Protein AF-A0A914SBD4-F1 (afdb_m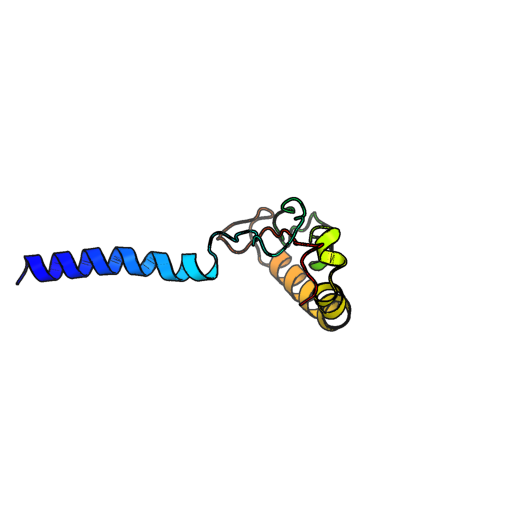onomer_lite)

Foldseek 3Di:
DVVVVVVVVVVVVVVPVVPVCVVLDDDDDDPQFPDKDPWFDWQALQPPDPDQRLRSADPVSCPDPVNVVCCVPPSVVRRVVSVVCNVPDPDSDDDDSPIDIDMDGHDGDDD

Sequence (111 aa):
MRLLGFLVVLIAIEYSEAQLAAVYSNVSRTADCSTWSNWGSCIWPNPKDKRTYLKQLPPVCQEHWFYKFIEKRYETALNSFFNYMSSVMKSDKPCGMCSYKQSCGFGGPRK

pLDDT: mean 82.5, std 14.62, range [46.38, 97.38]

Structure (mmCIF, N/CA/C/O backbone):
data_AF-A0A914SBD4-F1
#
_entry.id   AF-A0A914SBD4-F1
#
loop_
_atom_site.group_PDB
_atom_site.id
_atom_site.type_symbol
_atom_site.label_atom_id
_atom_site.label_alt_id
_atom_site.label_comp_id
_atom_site.label_asym_id
_atom_site.label_entity_id
_atom_site.label_seq_id
_atom_site.pdbx_PDB_ins_code
_atom_site.Cartn_x
_atom_site.Cartn_y
_atom_site.Cartn_z
_atom_site.occupancy
_atom_site.B_iso_or_equiv
_atom_site.auth_seq_id
_atom_site.auth_comp_id
_atom_site.auth_asym_id
_atom_site.auth_atom_id
_atom_site.pdbx_PDB_model_num
ATOM 1 N N . MET A 1 1 ? -22.204 -48.023 -7.907 1.00 55.66 1 MET A N 1
ATOM 2 C CA . MET A 1 1 ? -22.769 -46.691 -7.572 1.00 55.66 1 MET A CA 1
ATOM 3 C C . MET A 1 1 ? -22.162 -46.049 -6.321 1.00 55.66 1 MET A C 1
ATOM 5 O O . MET A 1 1 ? -21.886 -44.862 -6.379 1.00 55.66 1 MET A O 1
ATOM 9 N N . ARG A 1 2 ? -21.885 -46.781 -5.223 1.00 58.16 2 ARG A N 1
ATOM 10 C CA . ARG A 1 2 ? -21.292 -46.192 -3.996 1.00 58.16 2 ARG A CA 1
ATOM 11 C C . ARG A 1 2 ? -19.872 -45.614 -4.165 1.00 58.16 2 ARG A C 1
ATOM 13 O O . ARG A 1 2 ? -19.612 -44.539 -3.646 1.00 58.16 2 ARG A O 1
ATOM 20 N N . LEU A 1 3 ? -18.991 -46.267 -4.935 1.00 60.84 3 LEU A N 1
ATOM 21 C CA . LEU A 1 3 ? -17.642 -45.740 -5.222 1.00 60.84 3 LEU A CA 1
ATOM 22 C C . LEU A 1 3 ? -17.657 -44.467 -6.082 1.00 60.84 3 LEU A C 1
ATOM 24 O O . LEU A 1 3 ? -16.848 -43.574 -5.865 1.00 60.84 3 LEU A O 1
ATOM 28 N N . LEU A 1 4 ? -18.591 -44.376 -7.035 1.00 65.62 4 LEU A N 1
ATOM 29 C CA . LEU A 1 4 ? -18.697 -43.225 -7.933 1.00 65.62 4 LEU A CA 1
ATOM 30 C C . LEU A 1 4 ? -19.118 -41.966 -7.161 1.00 65.62 4 LEU A C 1
ATOM 32 O O . LEU A 1 4 ? -18.563 -40.898 -7.378 1.00 65.62 4 LEU A O 1
ATOM 36 N N . GLY A 1 5 ? -20.044 -42.113 -6.205 1.00 70.94 5 GLY A N 1
ATOM 37 C CA . GLY A 1 5 ? -20.442 -41.021 -5.315 1.00 70.94 5 GLY A CA 1
ATOM 38 C C . GLY A 1 5 ? -19.295 -40.529 -4.428 1.00 70.94 5 GLY A C 1
ATOM 39 O O . GLY A 1 5 ? -19.133 -39.327 -4.262 1.00 70.94 5 GLY A O 1
ATOM 40 N N . PHE A 1 6 ? -18.454 -41.437 -3.922 1.00 73.81 6 PHE A N 1
ATOM 41 C CA . PHE A 1 6 ? -17.285 -41.075 -3.109 1.00 73.81 6 PHE A CA 1
ATOM 42 C C . PHE A 1 6 ? -16.222 -40.307 -3.911 1.00 73.81 6 PHE A C 1
ATOM 44 O O . PHE A 1 6 ? -15.672 -39.325 -3.422 1.00 73.81 6 PHE A O 1
ATOM 51 N N . LEU A 1 7 ? -15.976 -40.711 -5.162 1.00 72.94 7 LEU A N 1
ATOM 52 C CA . LEU A 1 7 ? -15.058 -40.021 -6.077 1.00 72.94 7 LEU A CA 1
ATOM 53 C C . LEU A 1 7 ? -15.541 -38.609 -6.433 1.00 72.94 7 LEU A C 1
ATOM 55 O O . LEU A 1 7 ? -14.746 -37.676 -6.432 1.00 72.94 7 LEU A O 1
ATOM 59 N N . VAL A 1 8 ? -16.843 -38.433 -6.674 1.00 74.88 8 VAL A N 1
ATOM 60 C CA . VAL A 1 8 ? -17.429 -37.111 -6.955 1.00 74.88 8 VAL A CA 1
ATOM 61 C C . VAL A 1 8 ? -17.314 -36.178 -5.746 1.00 74.88 8 VAL A C 1
ATOM 63 O O . VAL A 1 8 ? -17.012 -35.001 -5.917 1.00 74.88 8 VAL A O 1
ATOM 66 N N . VAL A 1 9 ? -17.495 -36.695 -4.525 1.00 74.12 9 VAL A N 1
ATOM 67 C CA . VAL A 1 9 ? -17.337 -35.900 -3.295 1.00 74.12 9 VAL A CA 1
ATOM 68 C C . VAL A 1 9 ? -15.883 -35.468 -3.091 1.00 74.12 9 VAL A C 1
ATOM 70 O O . VAL A 1 9 ? -15.647 -34.307 -2.777 1.00 74.12 9 VAL A O 1
ATOM 73 N N . LEU A 1 10 ? -14.905 -36.348 -3.326 1.00 69.62 10 LEU A N 1
ATOM 74 C CA . LEU A 1 10 ? -13.482 -35.997 -3.207 1.00 69.62 10 LEU A CA 1
ATOM 75 C C . LEU A 1 10 ? -13.058 -34.924 -4.222 1.00 69.62 10 LEU A C 1
ATOM 77 O O . LEU A 1 10 ? -12.386 -33.968 -3.845 1.00 69.62 10 LEU A O 1
ATOM 81 N N . ILE A 1 11 ? -13.521 -35.025 -5.472 1.00 67.69 11 ILE A N 1
ATOM 82 C CA . ILE A 1 11 ? -13.259 -34.009 -6.506 1.00 67.69 11 ILE A CA 1
ATOM 83 C C . ILE A 1 11 ? -13.925 -32.672 -6.139 1.00 67.69 11 ILE A C 1
ATOM 85 O O . ILE A 1 11 ? -13.335 -31.614 -6.335 1.00 67.69 11 ILE A O 1
ATOM 89 N N . ALA A 1 12 ? -15.133 -32.688 -5.568 1.00 63.91 12 ALA A N 1
ATOM 90 C CA . ALA A 1 12 ? -15.813 -31.461 -5.153 1.00 63.91 12 ALA A CA 1
ATOM 91 C C . ALA A 1 12 ? -15.086 -30.724 -4.009 1.00 63.91 12 ALA A C 1
ATOM 93 O O . ALA A 1 12 ? -15.091 -29.493 -3.989 1.00 63.91 12 ALA A O 1
ATOM 94 N N . ILE A 1 13 ? -14.436 -31.454 -3.094 1.00 62.84 13 ILE A N 1
ATOM 95 C CA . ILE A 1 13 ? -13.684 -30.873 -1.967 1.00 62.84 13 ILE A CA 1
ATOM 96 C C . ILE A 1 13 ? -12.403 -30.167 -2.450 1.00 62.84 13 ILE A C 1
ATOM 98 O O . ILE A 1 13 ? -12.040 -29.125 -1.908 1.00 62.84 13 ILE A O 1
ATOM 102 N N . GLU A 1 14 ? -11.743 -30.664 -3.503 1.00 58.66 14 GLU A N 1
ATOM 103 C CA . GLU A 1 14 ? -10.588 -29.970 -4.104 1.00 58.66 14 GLU A CA 1
ATOM 104 C C . GLU A 1 14 ? -10.985 -28.669 -4.828 1.00 58.66 14 GLU A C 1
ATOM 106 O O . GLU A 1 14 ? -10.207 -27.715 -4.871 1.00 58.66 14 GLU A O 1
ATOM 111 N N . TYR A 1 15 ? -12.207 -28.590 -5.362 1.00 56.56 15 TYR A N 1
ATOM 112 C CA . TYR A 1 15 ? -12.680 -27.414 -6.100 1.00 56.56 15 TYR A CA 1
ATOM 113 C C . TYR A 1 15 ? -13.232 -26.289 -5.207 1.00 56.56 15 TYR A C 1
ATOM 115 O O . TYR A 1 15 ? -13.234 -25.132 -5.637 1.00 56.56 15 TYR A O 1
ATOM 123 N N . SER A 1 16 ? -13.679 -26.577 -3.978 1.00 54.53 16 SER A N 1
ATOM 124 C CA . SER A 1 16 ? -14.282 -25.560 -3.099 1.00 54.53 16 SER A CA 1
ATOM 125 C C . SER A 1 16 ? -13.262 -24.608 -2.464 1.00 54.53 16 SER A C 1
ATOM 127 O O . SER A 1 16 ? -13.546 -23.421 -2.316 1.00 54.53 16 SER A O 1
ATOM 129 N N . GLU A 1 17 ? -12.055 -25.086 -2.157 1.00 50.69 17 GLU A N 1
ATOM 130 C CA . GLU A 1 17 ? -10.978 -24.265 -1.571 1.00 50.69 17 GLU A CA 1
ATOM 131 C C . GLU A 1 17 ? -10.276 -23.377 -2.619 1.00 50.69 17 GLU A C 1
ATOM 133 O O . GLU A 1 17 ? -9.696 -22.335 -2.303 1.00 50.69 17 GLU A O 1
ATOM 138 N N . ALA A 1 18 ? -10.365 -23.746 -3.901 1.00 51.31 18 ALA A N 1
ATOM 139 C CA . ALA A 1 18 ? -9.680 -23.050 -4.985 1.00 51.31 18 ALA A CA 1
ATOM 140 C C . ALA A 1 18 ? -10.331 -21.707 -5.363 1.00 51.31 18 ALA A C 1
ATOM 142 O O . ALA A 1 18 ? -9.635 -20.809 -5.834 1.00 51.31 18 ALA A O 1
ATOM 143 N N . GLN A 1 19 ? -11.642 -21.527 -5.162 1.00 48.47 19 GLN A N 1
ATOM 144 C CA . GLN A 1 19 ? -12.327 -20.314 -5.635 1.00 48.47 19 GLN A CA 1
ATOM 145 C C . GLN A 1 19 ? -12.064 -19.084 -4.757 1.00 48.47 19 GLN A C 1
ATOM 147 O O . GLN A 1 19 ? -11.863 -17.992 -5.289 1.00 48.47 19 GLN A O 1
ATOM 152 N N . LEU A 1 20 ? -11.980 -19.248 -3.432 1.00 46.38 20 LEU A N 1
ATOM 153 C CA . LEU A 1 20 ? -11.569 -18.160 -2.534 1.00 46.38 20 LEU A CA 1
ATOM 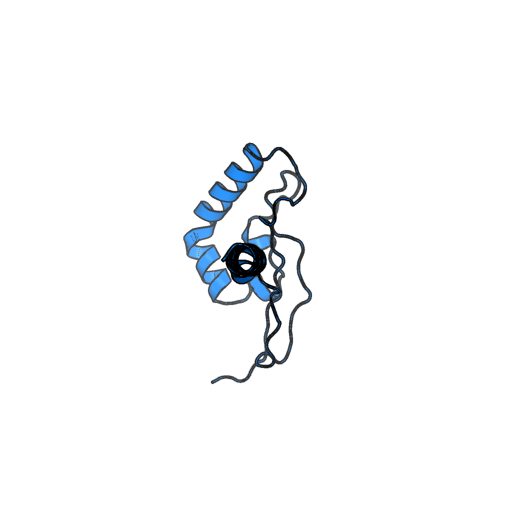154 C C . LEU A 1 20 ? -10.085 -17.823 -2.727 1.00 46.38 20 LEU A C 1
ATOM 156 O O . LEU A 1 20 ? -9.715 -16.651 -2.813 1.00 46.38 20 LEU A O 1
ATOM 160 N N . ALA A 1 21 ? -9.245 -18.852 -2.870 1.00 49.94 21 ALA A N 1
ATOM 161 C CA . ALA A 1 21 ? -7.830 -18.683 -3.168 1.00 49.94 21 ALA A CA 1
ATOM 162 C C . ALA A 1 21 ? -7.588 -18.049 -4.548 1.00 49.94 21 ALA A C 1
ATOM 164 O O . ALA A 1 21 ? -6.593 -17.361 -4.702 1.00 49.94 21 ALA A O 1
ATOM 165 N N . ALA A 1 22 ? -8.470 -18.218 -5.539 1.00 46.94 22 ALA A N 1
ATOM 166 C CA . ALA A 1 22 ? -8.338 -17.588 -6.857 1.00 46.94 22 ALA A CA 1
ATOM 167 C C . ALA A 1 22 ? -8.550 -16.062 -6.814 1.00 46.94 22 ALA A C 1
ATOM 169 O O . ALA A 1 22 ? -7.827 -15.326 -7.490 1.00 46.94 22 ALA A O 1
ATOM 170 N N . VAL A 1 23 ? -9.486 -15.578 -5.985 1.00 51.84 23 VAL A N 1
ATOM 171 C CA . VAL A 1 23 ? -9.747 -14.134 -5.796 1.00 51.84 23 VAL A CA 1
ATOM 172 C C . VAL A 1 23 ? -8.608 -13.451 -5.029 1.00 51.84 23 VAL A C 1
ATOM 174 O O . VAL A 1 23 ? -8.256 -12.313 -5.330 1.00 51.84 23 VAL A O 1
ATOM 177 N N . TYR A 1 24 ? -7.992 -14.164 -4.086 1.00 54.75 24 TYR A N 1
ATOM 178 C CA . TYR A 1 24 ? -6.865 -13.686 -3.273 1.00 54.75 24 TYR A CA 1
ATOM 179 C C . TYR A 1 24 ? -5.532 -14.350 -3.655 1.00 54.75 24 TYR A C 1
ATOM 181 O O . TYR A 1 24 ? -4.641 -14.491 -2.816 1.00 54.75 24 TYR A O 1
ATOM 189 N N . SER A 1 25 ? -5.416 -14.793 -4.911 1.00 52.97 25 SER A N 1
ATOM 190 C CA . SER A 1 25 ? -4.330 -15.661 -5.380 1.00 52.97 25 SER A CA 1
ATOM 191 C C . SER A 1 25 ? -2.951 -15.027 -5.247 1.00 52.97 25 SER A C 1
ATOM 193 O O . SER A 1 25 ? -2.806 -13.822 -5.036 1.00 52.97 25 SER A O 1
ATOM 195 N N . ASN A 1 26 ? -1.916 -15.868 -5.365 1.00 57.31 26 ASN A N 1
ATOM 196 C CA . ASN A 1 26 ? -0.521 -15.437 -5.387 1.00 57.31 26 ASN A CA 1
ATOM 197 C C . ASN A 1 26 ?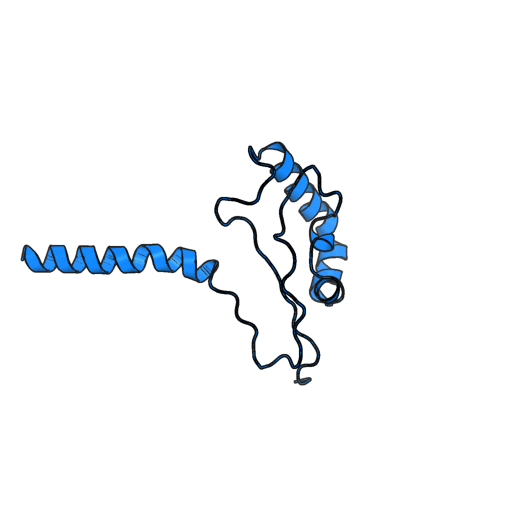 -0.339 -14.309 -6.411 1.00 57.31 26 ASN A C 1
ATOM 199 O O . ASN A 1 26 ? -0.287 -14.539 -7.619 1.00 57.31 26 ASN A O 1
ATOM 203 N N . VAL A 1 27 ? -0.238 -13.080 -5.909 1.00 65.38 27 VAL A N 1
ATOM 204 C CA . VAL A 1 27 ? -0.084 -11.886 -6.733 1.00 65.38 27 VAL A CA 1
ATOM 205 C C . VAL A 1 27 ? 1.289 -11.950 -7.399 1.00 65.38 27 VAL A C 1
ATOM 207 O O . VAL A 1 27 ? 2.323 -11.828 -6.738 1.00 65.38 27 VAL A O 1
ATOM 210 N N . SER A 1 28 ? 1.315 -12.171 -8.712 1.00 73.44 28 SER A N 1
ATOM 211 C CA . SER A 1 28 ? 2.555 -12.285 -9.480 1.00 73.44 28 SER A CA 1
ATOM 212 C C . SER A 1 28 ? 2.980 -10.943 -10.066 1.00 73.44 28 SER A C 1
ATOM 214 O O . SER A 1 28 ? 2.159 -10.171 -10.560 1.00 73.44 28 SER A O 1
ATOM 216 N N . ARG A 1 29 ? 4.288 -10.697 -10.081 1.00 84.12 29 ARG A N 1
ATOM 217 C CA . ARG A 1 29 ? 4.897 -9.582 -10.809 1.00 84.12 29 ARG A CA 1
ATOM 218 C C . ARG A 1 29 ? 4.991 -9.951 -12.285 1.00 84.12 29 ARG A C 1
ATOM 220 O O . ARG A 1 29 ? 5.637 -10.937 -12.624 1.00 84.12 29 ARG A O 1
ATOM 227 N N . THR A 1 30 ? 4.331 -9.188 -13.147 1.00 83.69 30 THR A N 1
ATOM 228 C CA . THR A 1 30 ? 4.365 -9.428 -14.594 1.00 83.69 30 THR A CA 1
ATOM 229 C C . THR A 1 30 ? 5.728 -9.048 -15.182 1.00 83.69 30 THR A C 1
ATOM 231 O O . THR A 1 30 ? 6.406 -8.146 -14.682 1.00 83.69 30 THR A O 1
ATOM 234 N N . ALA A 1 31 ? 6.115 -9.718 -16.269 1.00 85.56 31 ALA A N 1
ATOM 235 C CA . ALA A 1 31 ? 7.328 -9.388 -17.023 1.00 85.56 31 ALA A CA 1
ATOM 236 C C . ALA A 1 31 ? 7.186 -8.100 -17.859 1.00 85.56 31 ALA A C 1
ATOM 238 O O . ALA A 1 31 ? 8.181 -7.570 -18.341 1.00 85.56 31 ALA A O 1
ATOM 239 N N . ASP A 1 32 ? 5.965 -7.572 -17.997 1.00 86.00 32 ASP A N 1
ATOM 240 C CA . ASP A 1 32 ? 5.694 -6.330 -18.731 1.00 86.00 32 ASP A CA 1
ATOM 241 C C . ASP A 1 32 ? 6.286 -5.098 -18.030 1.00 86.00 32 ASP A C 1
ATOM 243 O O . ASP A 1 32 ? 6.493 -4.061 -18.654 1.00 86.00 32 ASP A O 1
ATOM 247 N N . CYS A 1 33 ? 6.545 -5.177 -16.724 1.00 85.75 33 CYS A N 1
ATOM 248 C CA . CYS A 1 33 ? 7.210 -4.112 -15.984 1.00 85.75 33 CYS A CA 1
ATOM 249 C C . CYS A 1 33 ? 8.710 -4.402 -15.883 1.00 85.75 33 CYS A C 1
ATOM 251 O O . CYS A 1 33 ? 9.099 -5.453 -15.377 1.00 85.75 33 CYS A O 1
ATOM 253 N N . SER A 1 34 ? 9.545 -3.441 -16.288 1.00 85.62 34 SER A N 1
ATOM 254 C CA . SER A 1 34 ? 11.010 -3.571 -16.235 1.00 85.62 34 SER A CA 1
ATOM 255 C C . SER A 1 34 ? 11.547 -3.665 -14.806 1.00 85.62 34 SER A C 1
ATOM 257 O O . SER A 1 34 ? 12.506 -4.388 -14.550 1.00 85.62 34 SER A O 1
ATOM 259 N N . THR A 1 35 ? 10.913 -2.960 -13.865 1.00 90.69 35 THR A N 1
ATOM 260 C CA . THR A 1 35 ? 11.314 -2.943 -12.455 1.00 90.69 35 THR A CA 1
ATOM 261 C C . THR A 1 35 ? 10.091 -3.016 -11.555 1.00 90.69 35 THR A C 1
ATOM 263 O O . THR A 1 35 ? 9.017 -2.532 -11.902 1.00 90.69 35 THR A O 1
ATOM 266 N N . TRP A 1 36 ? 10.263 -3.589 -10.365 1.00 91.94 36 TRP A N 1
ATOM 267 C CA . TRP A 1 36 ? 9.231 -3.680 -9.338 1.00 91.94 36 TRP A CA 1
ATOM 268 C C . TRP A 1 36 ? 9.733 -3.126 -8.013 1.00 91.94 36 TRP A C 1
ATOM 270 O O . TRP A 1 36 ? 10.883 -3.345 -7.633 1.00 91.94 36 TRP A O 1
ATOM 280 N N . SER A 1 37 ? 8.856 -2.454 -7.269 1.00 92.12 37 SER A N 1
ATOM 281 C CA . SER A 1 37 ? 9.151 -2.110 -5.880 1.00 92.12 37 SER A CA 1
ATOM 282 C C . SER A 1 37 ? 9.257 -3.374 -5.023 1.00 92.12 37 SER A C 1
ATOM 284 O O . SER A 1 37 ? 8.624 -4.395 -5.306 1.00 92.12 37 SER A O 1
ATOM 286 N N . ASN A 1 38 ? 9.951 -3.286 -3.889 1.00 92.44 38 ASN A N 1
ATOM 287 C CA . ASN A 1 38 ? 9.796 -4.290 -2.838 1.00 92.44 38 ASN A CA 1
ATOM 288 C C . ASN A 1 38 ? 8.324 -4.398 -2.401 1.00 92.44 38 ASN A C 1
ATOM 290 O O . ASN A 1 38 ? 7.542 -3.452 -2.556 1.00 92.44 38 ASN A O 1
ATOM 294 N N . TRP A 1 39 ? 7.944 -5.570 -1.888 1.00 91.06 39 TRP A N 1
ATOM 295 C CA . TRP A 1 39 ? 6.636 -5.751 -1.263 1.00 91.06 39 TRP A CA 1
ATOM 296 C C . TRP A 1 39 ? 6.549 -4.873 -0.014 1.00 91.06 39 TRP A C 1
ATOM 298 O O . TRP A 1 39 ? 7.451 -4.902 0.823 1.00 91.06 39 TRP A O 1
ATOM 308 N N . GLY A 1 40 ? 5.474 -4.095 0.100 1.00 89.62 40 GLY A N 1
ATOM 309 C CA . GLY A 1 40 ? 5.210 -3.275 1.280 1.00 89.62 40 GLY A CA 1
ATOM 310 C C . GLY A 1 40 ? 4.839 -4.090 2.521 1.00 89.62 40 GLY A C 1
ATOM 311 O O . GLY A 1 40 ? 4.718 -5.320 2.490 1.00 89.62 40 GLY A O 1
ATOM 312 N N . SER A 1 41 ? 4.610 -3.378 3.625 1.00 90.62 41 SER A N 1
ATOM 313 C CA . SER A 1 41 ? 3.929 -3.935 4.797 1.00 90.62 41 SER A CA 1
ATOM 314 C C . SER A 1 41 ? 2.508 -4.381 4.441 1.00 90.62 41 SER A C 1
ATOM 316 O O . SER A 1 41 ? 1.938 -3.925 3.450 1.00 90.62 41 SER A O 1
ATOM 318 N N . CYS A 1 42 ? 1.919 -5.253 5.261 1.00 89.88 42 CYS A N 1
ATOM 319 C CA . CYS A 1 42 ? 0.493 -5.540 5.142 1.00 89.88 42 CYS A CA 1
ATOM 320 C C . CYS A 1 42 ? -0.310 -4.264 5.412 1.00 89.88 42 CYS A C 1
ATOM 322 O O . CYS A 1 42 ? -0.066 -3.594 6.416 1.00 89.88 42 CYS A O 1
ATOM 324 N N . ILE A 1 43 ? -1.258 -3.959 4.532 1.00 92.94 43 ILE A N 1
ATOM 325 C CA . ILE A 1 43 ? -2.235 -2.891 4.734 1.00 92.94 43 ILE A CA 1
ATOM 326 C C . ILE A 1 43 ? -3.216 -3.360 5.811 1.00 92.94 43 ILE A C 1
ATOM 328 O O . ILE A 1 43 ? -3.842 -4.415 5.662 1.00 92.94 43 ILE A O 1
ATOM 332 N N . TRP A 1 44 ? -3.290 -2.632 6.927 1.00 93.62 44 TRP A N 1
ATOM 333 C CA . TRP A 1 44 ? -4.089 -3.030 8.088 1.00 93.62 44 TRP A CA 1
ATOM 334 C C . TRP A 1 44 ? -4.531 -1.820 8.922 1.00 93.62 44 TRP A C 1
ATOM 336 O O . TRP A 1 44 ? -3.714 -0.921 9.151 1.00 93.62 44 TRP A O 1
ATOM 346 N N . PRO A 1 45 ? -5.780 -1.783 9.424 1.00 93.06 45 PRO A N 1
ATOM 347 C CA . PRO A 1 45 ? -6.251 -0.718 10.306 1.00 93.06 45 PRO A CA 1
ATOM 348 C C . PRO A 1 45 ? -5.719 -0.911 11.736 1.00 93.06 45 PRO A C 1
ATOM 350 O O . PRO A 1 45 ? -6.459 -1.211 12.668 1.00 93.06 45 PRO A O 1
ATOM 353 N N . ASN A 1 46 ? -4.400 -0.801 11.903 1.00 90.56 46 ASN A N 1
ATOM 354 C CA . ASN A 1 46 ? -3.742 -0.869 13.204 1.00 90.56 46 ASN A CA 1
ATOM 355 C C . ASN A 1 46 ? -3.896 0.479 13.936 1.00 90.56 46 ASN A C 1
ATOM 357 O O . ASN A 1 46 ? -3.369 1.469 13.429 1.00 90.56 46 ASN A O 1
ATOM 361 N N . PRO A 1 47 ? -4.480 0.531 15.150 1.00 86.69 47 PRO A N 1
ATOM 362 C CA . PRO A 1 47 ? -4.608 1.772 15.926 1.00 86.69 47 PRO A CA 1
ATOM 363 C C . PRO A 1 47 ? -3.277 2.492 16.203 1.00 86.69 47 PRO A C 1
ATOM 365 O O . PRO A 1 47 ? -3.252 3.691 16.481 1.00 86.69 47 PRO A O 1
ATOM 368 N N . LYS A 1 48 ? -2.155 1.761 16.166 1.00 89.75 48 LYS A N 1
ATOM 369 C CA . LYS A 1 48 ? -0.802 2.296 16.395 1.00 89.75 48 LYS A CA 1
ATOM 370 C C . LYS A 1 48 ? -0.168 2.879 15.130 1.00 89.75 48 LYS A C 1
ATOM 372 O O . LYS A 1 48 ? 0.783 3.653 15.243 1.00 89.75 48 LYS A O 1
ATOM 377 N N . ASP A 1 49 ? -0.656 2.510 13.946 1.00 89.62 49 ASP A N 1
ATOM 378 C CA . ASP A 1 49 ? -0.179 3.060 12.678 1.00 89.62 49 ASP A CA 1
ATOM 379 C C . ASP A 1 49 ? -0.985 4.316 12.332 1.00 89.62 49 ASP A C 1
ATOM 381 O O . ASP A 1 49 ? -2.176 4.255 12.050 1.00 89.62 49 ASP A O 1
ATOM 385 N N . LYS A 1 50 ? -0.325 5.477 12.358 1.00 89.50 50 LYS A N 1
ATOM 386 C CA . LYS A 1 50 ? -0.966 6.773 12.077 1.00 89.50 50 LYS A CA 1
ATOM 387 C C . LYS A 1 50 ? -1.108 7.069 10.583 1.00 89.50 50 LYS A C 1
ATOM 389 O O . LYS A 1 50 ? -1.617 8.128 10.219 1.00 89.50 50 LYS A O 1
ATOM 394 N N . ARG A 1 51 ? -0.609 6.192 9.709 1.00 93.12 51 ARG A N 1
ATOM 395 C CA . ARG A 1 51 ? -0.701 6.382 8.259 1.00 93.12 51 ARG A CA 1
ATOM 396 C C . ARG A 1 51 ? -2.132 6.135 7.787 1.00 93.12 51 ARG A C 1
ATOM 398 O O . ARG A 1 51 ? -2.740 5.122 8.131 1.00 93.12 51 ARG A O 1
ATOM 405 N N . THR A 1 52 ? -2.631 7.030 6.936 1.00 93.19 52 THR A N 1
ATOM 406 C CA . THR A 1 52 ? -3.890 6.833 6.205 1.00 93.19 52 THR A CA 1
ATOM 407 C C . THR A 1 52 ? -3.797 5.614 5.289 1.00 93.19 52 THR A C 1
ATOM 409 O O . THR A 1 52 ? -2.696 5.166 4.952 1.00 93.19 52 THR A O 1
ATOM 412 N N . TYR A 1 53 ? -4.945 5.082 4.860 1.00 93.38 53 TYR A N 1
ATOM 413 C CA . TYR A 1 53 ? -5.022 3.849 4.069 1.00 93.38 53 TYR A CA 1
ATOM 414 C C . TYR A 1 53 ? -4.028 3.830 2.894 1.00 93.38 53 TYR A C 1
ATOM 416 O O . TYR A 1 53 ? -3.228 2.905 2.754 1.00 93.38 53 TYR A O 1
ATOM 424 N N . LEU A 1 54 ? -4.013 4.893 2.083 1.00 94.56 54 LEU A N 1
ATOM 425 C CA . LEU A 1 54 ? -3.140 4.975 0.908 1.00 94.56 54 LEU A CA 1
ATOM 426 C C . LEU A 1 54 ? -1.675 5.240 1.263 1.00 94.56 54 LEU A C 1
ATOM 428 O O . LEU A 1 54 ? -0.786 4.786 0.544 1.00 94.56 54 LEU A O 1
ATOM 432 N N . LYS A 1 55 ? -1.393 5.899 2.392 1.00 95.06 55 LYS A N 1
ATOM 433 C CA . LYS A 1 55 ? -0.017 6.128 2.860 1.00 95.06 55 LYS A CA 1
ATOM 434 C C . LYS A 1 55 ? 0.650 4.870 3.422 1.00 95.06 55 LYS A C 1
ATOM 436 O O . LYS A 1 55 ? 1.864 4.871 3.629 1.00 95.06 55 LYS A O 1
ATOM 441 N N . GLN A 1 56 ? -0.101 3.789 3.637 1.00 94.75 56 GLN A N 1
ATOM 442 C CA . GLN A 1 56 ? 0.468 2.482 3.973 1.00 94.75 56 GLN A CA 1
ATOM 443 C C . GLN A 1 56 ? 1.047 1.747 2.746 1.00 94.75 56 GLN A C 1
ATOM 445 O O . GLN A 1 56 ? 1.851 0.826 2.915 1.00 94.75 56 GLN A O 1
ATOM 450 N N . LEU A 1 57 ? 0.688 2.154 1.521 1.00 94.06 57 LEU A N 1
ATOM 451 C CA . LEU A 1 57 ? 1.231 1.584 0.283 1.00 94.06 57 LEU A CA 1
ATOM 452 C C . LEU A 1 57 ? 2.729 1.906 0.119 1.00 94.06 57 LEU A C 1
ATOM 454 O O . LEU A 1 57 ? 3.193 2.936 0.615 1.00 94.06 57 LEU A O 1
ATOM 458 N N . PRO A 1 58 ? 3.503 1.090 -0.626 1.00 94.31 58 PRO A N 1
ATOM 459 C CA . PRO A 1 58 ? 4.875 1.444 -0.991 1.00 94.31 58 PRO A CA 1
ATOM 460 C C . PRO A 1 58 ? 4.953 2.825 -1.668 1.00 94.31 58 PRO A C 1
ATOM 462 O O . PRO A 1 58 ? 4.081 3.124 -2.485 1.00 94.31 58 PRO A O 1
ATOM 465 N N . PRO A 1 59 ? 6.003 3.638 -1.433 1.00 93.44 59 PRO A N 1
ATOM 466 C CA . PRO A 1 59 ? 6.117 4.978 -2.023 1.00 93.44 59 PRO A CA 1
ATOM 467 C C . PRO A 1 59 ? 5.946 4.998 -3.549 1.00 93.44 59 PRO A C 1
ATOM 469 O O . PRO A 1 59 ? 5.201 5.808 -4.082 1.00 93.44 59 PRO A O 1
ATOM 472 N N . VAL A 1 60 ? 6.538 4.025 -4.250 1.00 92.62 60 VAL A N 1
ATOM 473 C CA . VAL A 1 60 ? 6.393 3.865 -5.710 1.00 92.62 60 VAL A CA 1
ATOM 474 C C . VAL A 1 60 ? 4.930 3.679 -6.133 1.00 92.62 60 VAL A C 1
ATOM 476 O O . VAL A 1 60 ? 4.515 4.192 -7.167 1.00 92.62 60 VAL A O 1
ATOM 479 N N . CYS A 1 61 ? 4.131 2.967 -5.334 1.00 92.25 61 CYS A N 1
ATOM 480 C CA . CYS A 1 61 ? 2.704 2.799 -5.595 1.00 92.25 61 CYS A CA 1
ATOM 481 C C . CYS A 1 61 ? 1.937 4.107 -5.404 1.00 92.25 61 CYS A C 1
ATOM 483 O O . CYS A 1 61 ? 1.063 4.414 -6.208 1.00 92.25 61 CYS A O 1
ATOM 485 N N . GLN A 1 62 ? 2.274 4.892 -4.377 1.00 94.00 62 GLN A N 1
ATOM 486 C CA . GLN A 1 62 ? 1.613 6.174 -4.103 1.00 94.00 62 GLN A CA 1
ATOM 487 C C . GLN A 1 62 ? 1.777 7.164 -5.266 1.00 94.00 62 GLN A C 1
ATOM 489 O O . GLN A 1 62 ? 0.893 7.978 -5.523 1.00 94.00 62 GLN A O 1
ATOM 494 N N . GLU A 1 63 ? 2.873 7.054 -6.020 1.00 91.88 63 GLU A N 1
ATOM 495 C CA . GLU A 1 63 ? 3.133 7.918 -7.170 1.00 91.88 63 GLU A CA 1
ATOM 496 C C . GLU A 1 63 ? 2.328 7.558 -8.428 1.00 91.88 63 GLU A C 1
ATOM 498 O O . GLU A 1 63 ? 2.197 8.382 -9.339 1.00 91.88 63 GLU A O 1
ATOM 503 N N . HIS A 1 64 ? 1.757 6.354 -8.493 1.00 90.50 64 HIS A N 1
ATOM 504 C CA . HIS A 1 64 ? 1.000 5.912 -9.658 1.00 90.50 64 HIS A CA 1
ATOM 505 C C . HIS A 1 64 ? -0.311 6.704 -9.797 1.00 90.50 64 HIS A C 1
ATOM 507 O O . HIS A 1 64 ? -1.047 6.911 -8.829 1.00 90.50 64 HIS A O 1
ATOM 513 N N . TRP A 1 65 ? -0.639 7.109 -11.028 1.00 91.19 65 TRP A N 1
ATOM 514 C CA . TRP A 1 65 ? -1.773 7.995 -11.325 1.00 91.19 65 TRP A CA 1
ATOM 515 C C . TRP A 1 65 ? -3.106 7.484 -10.759 1.00 91.19 65 TRP A C 1
ATOM 517 O O . TRP A 1 65 ? -3.896 8.275 -10.250 1.00 91.19 65 TRP A O 1
ATOM 527 N N . PHE A 1 66 ? -3.329 6.164 -10.795 1.00 91.31 66 PHE A N 1
ATOM 528 C CA . PHE A 1 66 ? -4.518 5.535 -10.219 1.00 91.31 66 PHE A CA 1
ATOM 529 C C . PHE A 1 66 ? -4.617 5.797 -8.713 1.00 91.31 66 PHE A C 1
ATOM 531 O O . PHE A 1 66 ? -5.664 6.217 -8.237 1.00 91.31 66 PHE A O 1
ATOM 538 N N . TYR A 1 67 ? -3.529 5.624 -7.957 1.00 92.62 67 TYR A N 1
ATOM 539 C CA . TYR A 1 67 ? -3.553 5.841 -6.511 1.00 92.62 67 TYR A CA 1
ATOM 540 C C . TYR A 1 67 ? -3.698 7.317 -6.155 1.00 92.62 67 TYR A C 1
ATOM 542 O O . TYR A 1 67 ? -4.490 7.629 -5.273 1.00 92.62 67 TYR A O 1
ATOM 550 N N . LYS A 1 68 ? -3.063 8.228 -6.902 1.00 94.50 68 LYS A N 1
ATOM 551 C CA . LYS A 1 68 ? -3.302 9.676 -6.752 1.00 94.50 68 LYS A CA 1
ATOM 552 C C . LYS A 1 68 ? -4.754 10.059 -7.036 1.00 94.50 68 LYS A C 1
ATOM 554 O O . LYS A 1 68 ? -5.325 10.904 -6.351 1.00 94.50 68 LYS A O 1
ATOM 559 N N . PHE A 1 69 ? -5.365 9.443 -8.048 1.00 95.81 69 PHE A N 1
ATOM 560 C CA . PHE A 1 69 ? -6.777 9.646 -8.363 1.00 95.81 69 PHE A CA 1
ATOM 561 C C . PHE A 1 69 ? -7.682 9.156 -7.227 1.00 95.81 69 PHE A C 1
ATOM 563 O O . PHE A 1 69 ? -8.591 9.882 -6.818 1.00 95.81 69 PHE A O 1
ATOM 570 N N . ILE A 1 70 ? -7.416 7.955 -6.704 1.00 95.00 70 ILE A N 1
ATOM 571 C CA . ILE A 1 70 ? -8.172 7.383 -5.588 1.00 95.00 70 ILE A CA 1
ATOM 572 C C . ILE A 1 70 ? -7.997 8.222 -4.318 1.00 95.00 70 ILE A C 1
ATOM 574 O O . ILE A 1 70 ? -8.993 8.511 -3.663 1.00 95.00 70 ILE A O 1
ATOM 578 N N . GLU A 1 71 ? -6.780 8.674 -4.009 1.00 94.81 71 GLU A N 1
ATOM 579 C CA . GLU A 1 71 ? -6.498 9.584 -2.890 1.00 94.81 71 GLU A CA 1
ATOM 580 C C . GLU A 1 71 ? -7.340 10.851 -3.017 1.00 94.81 71 GLU A C 1
ATOM 582 O O . GLU A 1 71 ? -8.167 11.152 -2.162 1.00 94.81 71 GLU A O 1
ATOM 587 N N . LYS A 1 72 ? -7.255 11.523 -4.166 1.00 96.44 72 LYS A N 1
ATOM 588 C CA . LYS A 1 72 ? -7.966 12.781 -4.394 1.00 96.44 72 LYS A CA 1
ATOM 589 C C . LYS A 1 72 ? -9.492 12.666 -4.287 1.00 96.44 72 LYS A C 1
ATOM 591 O O . LYS A 1 72 ? -10.137 13.651 -3.935 1.00 96.44 72 LYS A O 1
ATOM 596 N N . ARG A 1 73 ? -10.089 11.525 -4.654 1.00 97.00 73 ARG A N 1
ATOM 597 C CA . ARG A 1 73 ? -11.557 11.374 -4.719 1.00 97.00 73 ARG A CA 1
ATOM 598 C C . ARG A 1 73 ? -12.180 10.605 -3.563 1.00 97.00 73 ARG A C 1
ATOM 600 O O . ARG A 1 73 ? -13.337 10.859 -3.242 1.00 97.00 73 ARG A O 1
ATOM 607 N N . TYR A 1 74 ? -11.458 9.656 -2.979 1.00 97.00 74 TYR A N 1
ATOM 608 C CA . TYR A 1 74 ? -12.030 8.660 -2.073 1.00 97.00 74 TYR A CA 1
ATOM 609 C C . TYR A 1 74 ? -11.256 8.512 -0.764 1.00 97.00 74 TYR A C 1
ATOM 611 O O . TYR A 1 74 ? -11.649 7.686 0.059 1.00 97.00 7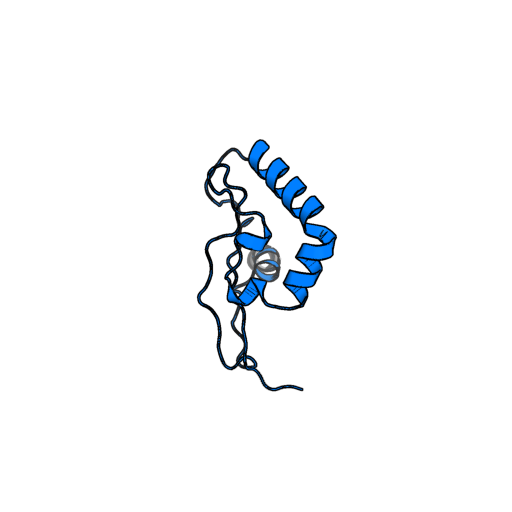4 TYR A O 1
ATOM 619 N N . GLU A 1 75 ? -10.198 9.297 -0.526 1.00 95.38 75 GLU A N 1
ATOM 620 C CA . GLU A 1 75 ? -9.398 9.193 0.702 1.00 95.38 75 GLU A CA 1
ATOM 621 C C . GLU A 1 75 ? -10.258 9.271 1.969 1.00 95.38 75 GLU A C 1
ATOM 623 O O . GLU A 1 75 ? -10.103 8.434 2.857 1.00 95.38 75 GLU A O 1
ATOM 628 N N . THR A 1 76 ? -11.205 10.211 2.045 1.00 96.69 76 THR A N 1
ATOM 629 C CA . THR A 1 76 ? -12.090 10.340 3.212 1.00 96.69 76 THR A CA 1
ATOM 630 C C . THR A 1 76 ? -12.884 9.061 3.463 1.00 96.69 76 THR A C 1
ATOM 632 O O . THR A 1 76 ? -12.878 8.555 4.579 1.00 96.69 76 THR A O 1
ATOM 635 N N . ALA A 1 77 ? -13.515 8.497 2.430 1.00 97.38 77 ALA A N 1
ATOM 636 C CA . ALA A 1 77 ? -14.310 7.278 2.562 1.00 97.38 77 ALA A CA 1
ATOM 637 C C . ALA A 1 77 ? -13.444 6.069 2.953 1.00 97.38 77 ALA A C 1
ATOM 639 O O . ALA A 1 77 ? -13.823 5.297 3.835 1.00 97.38 77 ALA A O 1
ATOM 640 N N . LEU A 1 78 ? -12.261 5.936 2.344 1.00 94.94 78 LEU A N 1
ATOM 641 C CA . LEU A 1 78 ? -11.312 4.863 2.648 1.00 94.94 78 LEU A CA 1
ATOM 642 C C . LEU A 1 78 ? -10.812 4.948 4.092 1.00 94.94 78 LEU A C 1
ATOM 644 O O . LEU A 1 78 ? -10.805 3.941 4.797 1.00 94.94 78 LEU A O 1
ATOM 648 N N . ASN A 1 79 ? -10.449 6.145 4.555 1.00 95.38 79 ASN A N 1
ATOM 649 C CA . ASN A 1 79 ? -9.999 6.356 5.928 1.00 95.38 79 ASN A CA 1
ATOM 650 C C . ASN A 1 79 ? -11.138 6.169 6.935 1.00 95.38 79 ASN A C 1
ATOM 652 O O . ASN A 1 79 ? -10.916 5.570 7.982 1.00 95.38 79 ASN A O 1
ATOM 656 N N . SER A 1 80 ? -12.363 6.603 6.626 1.00 96.31 80 SER A N 1
ATOM 657 C CA . SER A 1 80 ? -13.535 6.327 7.466 1.00 96.31 80 SER A CA 1
ATOM 658 C C . SER A 1 80 ? -13.798 4.827 7.602 1.00 96.31 80 SER A C 1
ATOM 660 O O . SER A 1 80 ? -14.015 4.352 8.716 1.00 96.31 80 SER A O 1
ATOM 662 N N . PHE A 1 81 ? -13.717 4.070 6.503 1.00 93.62 81 PHE A N 1
ATOM 663 C CA . PHE A 1 81 ? -13.810 2.610 6.541 1.00 93.62 81 PHE A CA 1
ATOM 664 C C . PHE A 1 81 ? -12.692 1.999 7.395 1.00 93.62 81 PHE A C 1
ATOM 666 O O . PHE A 1 81 ? -12.967 1.171 8.261 1.00 93.62 81 PHE A O 1
ATOM 673 N N . PHE A 1 82 ? -11.445 2.441 7.214 1.00 92.94 82 PHE A N 1
ATOM 674 C CA . PHE A 1 82 ? -10.309 1.959 8.004 1.00 92.94 82 PHE A CA 1
ATOM 675 C C . PHE A 1 82 ? -10.457 2.263 9.497 1.00 92.94 82 PHE A C 1
ATOM 677 O O . PHE A 1 82 ? -10.206 1.391 10.326 1.00 92.94 82 PHE A O 1
ATOM 684 N N . ASN A 1 83 ? -10.934 3.454 9.849 1.00 93.94 83 ASN A N 1
ATOM 685 C CA . ASN A 1 83 ? -11.194 3.838 11.234 1.00 93.94 83 ASN A CA 1
ATOM 686 C C . ASN A 1 83 ? -12.309 2.990 11.858 1.00 93.94 83 ASN A C 1
ATOM 688 O O . ASN A 1 83 ? -12.179 2.554 13.000 1.00 93.94 83 ASN A O 1
ATOM 692 N N . TYR A 1 84 ? -13.382 2.717 11.108 1.00 94.19 84 TYR A N 1
ATOM 693 C CA . TYR A 1 84 ? -14.441 1.814 11.559 1.00 94.19 84 TYR A CA 1
ATOM 694 C C . TYR A 1 84 ? -13.917 0.389 11.762 1.00 94.19 84 TYR A C 1
ATOM 696 O O . TYR A 1 84 ? -14.136 -0.204 12.813 1.00 94.19 84 TYR A O 1
ATOM 704 N N . MET A 1 85 ? -13.155 -0.147 10.806 1.00 91.69 85 MET A N 1
ATOM 705 C CA . MET A 1 85 ? -12.538 -1.466 10.958 1.00 91.69 85 MET A CA 1
ATOM 706 C C . MET A 1 85 ? -11.618 -1.509 12.183 1.00 91.69 85 MET A C 1
ATOM 708 O O . MET A 1 85 ? -11.701 -2.440 12.980 1.00 91.69 85 MET A O 1
ATOM 712 N N . SER A 1 86 ? -10.806 -0.471 12.394 1.00 91.56 86 SER A N 1
ATOM 713 C CA . SER A 1 86 ? -9.942 -0.346 13.572 1.00 91.56 86 SER A CA 1
ATOM 714 C C . SER A 1 86 ? -10.710 -0.377 14.897 1.00 91.56 86 SER A C 1
ATOM 716 O O . SER A 1 86 ? -10.121 -0.787 15.894 1.00 91.56 86 SER A O 1
ATOM 718 N N . SER A 1 87 ? -11.978 0.052 14.942 1.00 92.44 87 SER A N 1
ATOM 719 C CA . SER A 1 87 ? -12.767 0.089 16.182 1.00 92.44 87 SER A CA 1
ATOM 720 C C . SER A 1 87 ? -13.499 -1.219 16.490 1.00 92.44 87 SER A C 1
ATOM 722 O O . SER A 1 87 ? -13.775 -1.500 17.655 1.00 92.44 87 SER A O 1
ATOM 724 N N . VAL A 1 88 ? -13.802 -2.029 15.471 1.00 92.00 88 VAL A N 1
ATOM 725 C CA . VAL A 1 88 ? -14.536 -3.300 15.632 1.00 92.00 88 VAL A CA 1
ATOM 726 C C . VAL A 1 88 ? -13.627 -4.531 15.653 1.00 92.00 88 VAL A C 1
ATOM 728 O O . VAL A 1 88 ? -14.051 -5.613 16.068 1.00 92.00 88 VAL A O 1
ATOM 731 N N . MET A 1 89 ? -12.378 -4.399 15.204 1.00 87.62 89 MET A N 1
ATOM 732 C CA . MET A 1 89 ? -11.414 -5.496 15.208 1.00 87.62 89 MET A CA 1
ATOM 733 C C . MET A 1 89 ? -10.932 -5.830 16.622 1.00 87.62 89 MET A C 1
ATOM 735 O O . MET A 1 89 ? -10.580 -4.963 17.412 1.00 87.62 89 MET A O 1
ATOM 739 N N . LYS A 1 90 ? -10.834 -7.131 16.914 1.00 86.62 90 LYS A N 1
ATOM 740 C CA . LYS A 1 90 ? -10.310 -7.645 18.194 1.00 86.62 90 LYS A CA 1
ATOM 741 C C . LYS A 1 90 ? -8.779 -7.687 18.264 1.00 86.62 90 LYS A C 1
ATOM 743 O O . LYS A 1 90 ? -8.229 -7.909 19.336 1.00 86.62 90 LYS A O 1
ATOM 748 N N . SER A 1 91 ? -8.097 -7.570 17.124 1.00 86.38 91 SER A N 1
ATOM 749 C CA . SER A 1 91 ? -6.651 -7.758 16.994 1.00 86.38 91 SER A CA 1
ATOM 750 C C . SER A 1 91 ? -6.013 -6.595 16.244 1.00 86.38 91 SER A C 1
ATOM 752 O O . SER A 1 91 ? -6.395 -6.293 15.115 1.00 86.38 91 SER A O 1
ATOM 754 N N . ASP A 1 92 ? -4.953 -6.037 16.827 1.00 86.62 92 ASP A N 1
ATOM 755 C CA . ASP A 1 92 ? -4.082 -5.044 16.181 1.00 86.62 92 ASP A CA 1
ATOM 756 C C . ASP A 1 92 ? -3.210 -5.653 15.067 1.00 86.62 92 ASP A C 1
ATOM 758 O O . ASP A 1 92 ? -2.540 -4.933 14.324 1.00 86.62 92 ASP A O 1
ATOM 762 N N . LYS A 1 93 ? -3.167 -6.989 14.968 1.00 88.62 93 LYS A N 1
ATOM 763 C CA . LYS A 1 93 ? -2.380 -7.725 13.973 1.00 88.62 93 LYS A CA 1
ATOM 764 C C . LYS A 1 93 ? -3.253 -8.206 12.808 1.00 88.62 93 LYS A C 1
ATOM 766 O O . LYS A 1 93 ? -4.358 -8.686 13.077 1.00 88.62 93 LYS A O 1
ATOM 771 N N . PRO A 1 94 ? -2.724 -8.183 11.567 1.00 87.31 94 PRO A N 1
ATOM 772 C CA . PRO A 1 94 ? -3.393 -8.745 10.398 1.00 87.31 94 PRO A CA 1
ATOM 773 C C . PRO A 1 94 ? -3.773 -10.214 10.577 1.00 87.31 94 PRO A C 1
ATOM 775 O O . PRO A 1 94 ? -2.930 -11.032 10.950 1.00 87.31 94 PRO A O 1
ATOM 778 N N . CYS A 1 95 ? -5.027 -10.558 10.286 1.00 82.50 95 CYS A N 1
ATOM 779 C CA . CYS A 1 95 ? -5.530 -11.931 10.336 1.00 82.50 95 CYS A CA 1
ATOM 780 C C . CYS A 1 95 ? -6.697 -12.153 9.354 1.00 82.50 95 CYS A C 1
ATOM 782 O O . CYS A 1 95 ? -7.192 -11.214 8.732 1.00 82.50 95 CYS A O 1
ATOM 784 N N . GLY A 1 96 ? -7.105 -13.417 9.181 1.00 81.69 96 GLY A N 1
ATOM 785 C CA . GLY A 1 96 ? -8.301 -13.783 8.408 1.00 81.69 96 GLY A CA 1
ATOM 786 C C . GLY A 1 96 ? -8.208 -13.546 6.899 1.00 81.69 96 GLY A C 1
ATOM 787 O O . GLY A 1 96 ? -9.238 -13.440 6.253 1.00 81.69 96 GLY A O 1
ATOM 788 N N . MET A 1 97 ? -6.995 -13.424 6.343 1.00 78.50 97 MET A N 1
ATOM 789 C CA . MET A 1 97 ? -6.751 -13.117 4.921 1.00 78.50 97 MET A CA 1
ATOM 790 C C . MET A 1 97 ? -7.321 -11.762 4.447 1.00 78.50 97 MET A C 1
ATOM 792 O O . MET A 1 97 ? -7.294 -11.462 3.261 1.00 78.50 97 MET A O 1
ATOM 796 N N . CYS A 1 98 ? -7.759 -10.897 5.367 1.00 77.94 98 CYS A N 1
ATOM 797 C CA . CYS A 1 98 ? -8.323 -9.577 5.053 1.00 77.94 98 CYS A CA 1
ATOM 798 C C . CYS A 1 98 ? -7.259 -8.496 4.793 1.00 77.94 98 CYS A C 1
ATOM 800 O O . CYS A 1 98 ? -7.590 -7.358 4.467 1.00 77.94 98 CYS A O 1
ATOM 802 N N . SER A 1 99 ? -5.978 -8.825 4.975 1.00 88.12 99 SER A N 1
ATOM 803 C CA . SER A 1 99 ? -4.851 -7.922 4.740 1.00 88.12 99 SER A CA 1
ATOM 804 C C . SER A 1 99 ? -4.091 -8.321 3.490 1.00 88.12 99 SER A C 1
ATOM 806 O O . SER A 1 99 ? -3.878 -9.512 3.263 1.00 88.12 99 SER A O 1
ATOM 808 N N . TYR A 1 100 ? -3.555 -7.346 2.767 1.00 87.81 100 TYR A N 1
ATOM 809 C CA . TYR A 1 100 ? -2.751 -7.603 1.579 1.00 87.81 100 TYR A CA 1
ATOM 810 C C . TYR A 1 100 ? -1.436 -6.825 1.614 1.00 87.81 100 TYR A C 1
ATOM 812 O O . TYR A 1 100 ? -1.315 -5.787 2.269 1.00 87.81 100 TYR A O 1
ATOM 820 N N . LYS A 1 101 ? -0.437 -7.344 0.896 1.00 89.75 101 LYS A N 1
ATOM 821 C CA . LYS A 1 101 ? 0.789 -6.617 0.552 1.00 89.75 101 LYS A CA 1
ATOM 822 C C . LYS A 1 101 ? 0.706 -6.195 -0.899 1.00 89.75 101 LYS A C 1
ATOM 824 O O . LYS A 1 101 ? 0.117 -6.891 -1.720 1.00 89.75 101 LYS A O 1
ATOM 829 N N . GLN A 1 102 ? 1.359 -5.089 -1.219 1.00 90.50 102 GLN A N 1
ATOM 830 C CA . GLN A 1 102 ? 1.416 -4.604 -2.585 1.00 90.50 102 GLN A CA 1
ATOM 831 C C . GLN A 1 102 ? 2.851 -4.324 -3.026 1.00 90.50 102 GLN A C 1
ATOM 833 O O . GLN A 1 102 ? 3.706 -3.950 -2.222 1.00 90.50 102 GLN A O 1
ATOM 838 N N . SER A 1 103 ? 3.100 -4.537 -4.314 1.00 91.25 103 SER A N 1
ATOM 839 C CA . SER A 1 103 ? 4.303 -4.165 -5.050 1.00 91.25 103 SER A CA 1
ATOM 840 C C . SER A 1 103 ? 3.843 -3.520 -6.356 1.00 91.25 103 SER A C 1
ATOM 842 O O . SER A 1 103 ? 2.851 -3.965 -6.936 1.00 91.25 103 SER A O 1
ATOM 844 N N . CYS A 1 104 ? 4.517 -2.460 -6.795 1.00 91.00 104 CYS A N 1
ATOM 845 C CA . CYS A 1 104 ? 4.157 -1.753 -8.022 1.00 91.00 104 CYS A CA 1
ATOM 846 C C . CYS A 1 104 ? 5.289 -1.816 -9.036 1.00 91.00 104 CYS A C 1
ATOM 848 O O . CYS A 1 104 ? 6.450 -1.560 -8.702 1.00 91.00 104 CYS A O 1
ATOM 850 N N . GLY A 1 105 ? 4.922 -2.180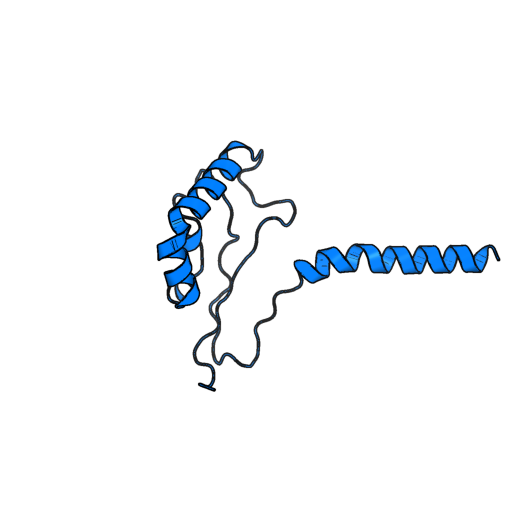 -10.262 1.00 90.06 105 GLY A N 1
ATOM 851 C CA . GLY A 1 105 ? 5.810 -2.226 -11.409 1.00 90.06 105 GLY A CA 1
ATOM 852 C C . GLY A 1 105 ? 5.931 -0.860 -12.079 1.00 90.06 105 GLY A C 1
ATOM 853 O O . GLY A 1 105 ? 4.982 -0.076 -12.092 1.00 90.06 105 GLY A O 1
ATOM 854 N N . PHE A 1 106 ? 7.109 -0.560 -12.615 1.00 87.88 106 PHE A N 1
ATOM 855 C CA . PHE A 1 106 ? 7.400 0.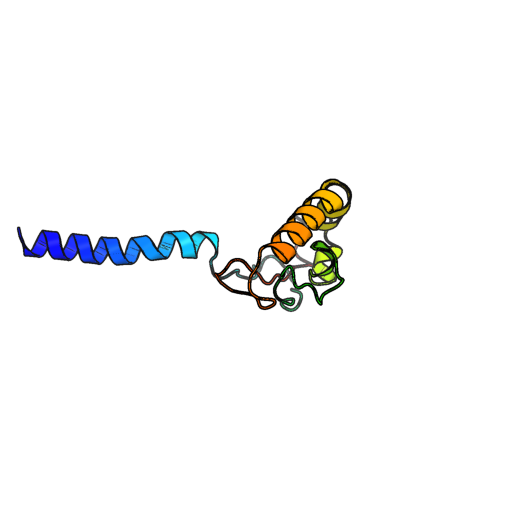673 -13.341 1.00 87.88 106 PHE A CA 1
ATOM 856 C C . PHE A 1 106 ? 8.454 0.437 -14.430 1.00 87.88 106 PHE A C 1
ATOM 858 O O . PHE A 1 106 ? 9.166 -0.567 -14.431 1.00 87.88 106 PHE A O 1
ATOM 865 N N . GLY A 1 107 ? 8.533 1.369 -15.386 1.00 84.94 107 GLY A N 1
ATOM 866 C CA . GLY A 1 107 ? 9.511 1.325 -16.478 1.00 84.94 107 GLY A CA 1
ATOM 867 C C . GLY A 1 107 ? 9.198 0.332 -17.602 1.00 84.94 107 GLY A C 1
ATOM 868 O O . GLY A 1 107 ? 10.095 0.032 -18.380 1.00 84.94 107 GLY A O 1
ATOM 869 N N . GLY A 1 108 ? 7.970 -0.194 -17.688 1.00 81.69 108 GLY A N 1
ATOM 870 C CA . GLY A 1 108 ? 7.530 -1.054 -18.795 1.00 81.69 108 GLY A CA 1
ATOM 871 C C . GLY A 1 108 ? 7.403 -0.312 -20.137 1.00 81.69 108 GLY A C 1
ATOM 872 O O . GLY A 1 108 ? 7.401 0.925 -20.158 1.00 81.69 108 GLY A O 1
ATOM 873 N N . PRO A 1 109 ? 7.288 -1.040 -21.262 1.00 76.94 109 PRO A N 1
ATOM 874 C CA . PRO A 1 109 ? 7.130 -0.435 -22.577 1.00 76.94 109 PRO A CA 1
ATOM 875 C C . PRO A 1 109 ? 5.845 0.400 -22.624 1.00 76.94 109 PRO A C 1
ATOM 877 O O . PRO A 1 109 ? 4.778 -0.053 -22.206 1.00 76.94 109 PRO A O 1
ATOM 880 N N . ARG A 1 110 ? 5.940 1.629 -23.146 1.00 69.38 110 ARG A N 1
ATOM 881 C CA . ARG A 1 110 ? 4.753 2.410 -23.515 1.00 69.38 110 ARG A CA 1
ATOM 882 C C . ARG A 1 110 ? 4.122 1.729 -24.726 1.00 69.38 110 ARG A C 1
ATOM 884 O O . ARG A 1 110 ? 4.721 1.744 -25.797 1.00 69.38 110 ARG A O 1
ATOM 891 N N . LYS A 1 111 ? 2.978 1.084 -24.511 1.00 58.41 111 LYS A N 1
ATOM 892 C CA . LYS A 1 111 ? 2.117 0.593 -25.589 1.00 58.41 111 LYS A CA 1
ATOM 893 C C . LYS A 1 111 ? 1.301 1.743 -26.162 1.00 58.41 111 LYS A C 1
ATOM 895 O O . LYS A 1 111 ? 0.920 2.629 -25.361 1.00 58.41 111 LYS A O 1
#

Secondary structure (DSSP, 8-state):
-HHHHHHHHHHHHHHHHHHHHHHT---PPPTTSSEEPPP-PPP---TT--S-TGGGS-HHHHTSHHHHHHHHHHHHHHHHHHHHHHHH-S-SS--TT-------EES----

Radius of gyration: 19.4 Å; chains: 1; bounding box: 34×60×44 Å